Protein AF-A0AA87AQ44-F1 (afdb_monomer_lite)

pLDDT: mean 95.57, std 3.98, range [69.06, 98.25]

Foldseek 3Di:
DDLVVVLVVLVVVLVVLVVVLVVLVVQLVVLVVDDADALVNLVPDPDDPVVNVVCVVVSHVVVVVSVVSNVCSVVSSVVSVCCNPPVSVVVSVVSVPDD

Secondary structure (DSSP, 8-state):
--HHHHHHHHHHHHHHHHHHHHHHHHHHHHHHHPPPPPHHHHHTSS--HHHHHHHHHHHHHHHHHHHHHHHHHHHHHHHHHHIIIIIHHHHHHHHHH--

Radius of gyration: 22.08 Å; chains: 1; bounding box: 49×24×61 Å

Organism: NCBI:txid562981

Structure (mmCIF, N/CA/C/O backbone):
data_AF-A0AA87AQ44-F1
#
_entry.id   AF-A0AA87AQ44-F1
#
loop_
_atom_site.group_PDB
_atom_site.id
_atom_site.type_symbol
_atom_site.label_atom_id
_atom_site.label_alt_id
_atom_site.label_comp_id
_atom_site.label_asym_id
_atom_site.label_entity_id
_atom_site.label_seq_id
_atom_site.pdbx_PDB_ins_code
_atom_site.Cartn_x
_atom_site.Cartn_y
_atom_site.Cartn_z
_atom_site.occupancy
_atom_site.B_iso_or_equiv
_atom_site.auth_seq_id
_atom_site.auth_comp_id
_atom_site.auth_asym_id
_atom_site.auth_atom_id
_atom_site.pdbx_PDB_model_num
ATOM 1 N N . MET A 1 1 ? 19.670 15.438 -24.182 1.00 69.06 1 MET A N 1
ATOM 2 C CA . MET A 1 1 ? 19.900 14.351 -23.218 1.00 69.06 1 MET A CA 1
ATOM 3 C C . MET A 1 1 ? 20.558 13.231 -23.988 1.00 69.06 1 MET A C 1
ATOM 5 O O . MET A 1 1 ? 20.005 12.825 -25.007 1.00 69.06 1 MET A O 1
ATOM 9 N N . ASP A 1 2 ? 21.770 12.849 -23.602 1.00 90.75 2 ASP A N 1
ATOM 10 C CA . ASP A 1 2 ? 22.493 11.759 -24.268 1.00 90.75 2 ASP A CA 1
ATOM 11 C C . ASP A 1 2 ? 21.806 10.411 -23.989 1.00 90.75 2 ASP A C 1
ATOM 13 O O . ASP A 1 2 ? 21.195 10.239 -22.938 1.00 90.75 2 ASP A O 1
ATOM 17 N N . LYS A 1 3 ? 21.902 9.432 -24.896 1.00 91.44 3 LYS A N 1
ATOM 18 C CA . LYS A 1 3 ? 21.269 8.110 -24.725 1.00 91.44 3 LYS A CA 1
ATOM 19 C C . LYS A 1 3 ? 21.681 7.452 -23.408 1.00 91.44 3 LYS A C 1
ATOM 21 O O . LYS A 1 3 ? 20.836 6.884 -22.715 1.00 91.44 3 LYS A O 1
ATOM 26 N N . SER A 1 4 ? 22.960 7.561 -23.046 1.00 91.19 4 SER A N 1
ATOM 27 C CA . SER A 1 4 ? 23.468 7.036 -21.777 1.00 91.19 4 SER A CA 1
ATOM 28 C C . SER A 1 4 ? 22.829 7.729 -20.571 1.00 91.19 4 SER A C 1
ATOM 30 O O . SER A 1 4 ? 22.602 7.094 -19.545 1.00 91.19 4 SER A O 1
ATOM 32 N N . GLU A 1 5 ? 22.526 9.020 -20.687 1.00 94.88 5 GLU A N 1
ATOM 33 C CA . GLU A 1 5 ? 21.877 9.821 -19.648 1.00 94.88 5 GLU A CA 1
ATOM 34 C C . GLU A 1 5 ? 20.402 9.424 -19.467 1.00 94.88 5 GLU A C 1
ATOM 36 O O . GLU A 1 5 ? 19.927 9.312 -18.335 1.00 94.88 5 GLU A O 1
ATOM 41 N N . ILE A 1 6 ? 19.693 9.128 -20.567 1.00 94.62 6 ILE A N 1
ATOM 42 C CA . ILE A 1 6 ? 18.316 8.602 -20.526 1.00 94.62 6 ILE A CA 1
ATOM 43 C C . ILE A 1 6 ? 18.279 7.237 -19.832 1.00 94.62 6 ILE A C 1
ATOM 45 O O . ILE A 1 6 ? 17.471 7.033 -18.929 1.00 94.62 6 ILE A O 1
ATOM 49 N N . ILE A 1 7 ? 19.165 6.313 -20.222 1.00 95.00 7 ILE A N 1
ATOM 50 C CA . ILE A 1 7 ? 19.236 4.968 -19.627 1.00 95.00 7 ILE A CA 1
ATOM 51 C C . ILE A 1 7 ? 19.533 5.059 -18.129 1.00 95.00 7 ILE A C 1
ATOM 53 O O . ILE A 1 7 ? 18.825 4.452 -17.330 1.00 95.00 7 ILE A O 1
ATOM 57 N N . LYS A 1 8 ? 20.510 5.884 -17.737 1.00 95.88 8 LYS A N 1
ATOM 58 C CA . LYS A 1 8 ? 20.829 6.109 -16.325 1.00 95.88 8 LYS A CA 1
ATOM 59 C C . LYS A 1 8 ? 19.634 6.674 -15.550 1.00 95.88 8 LYS A C 1
ATOM 61 O O . LYS A 1 8 ? 19.359 6.234 -14.440 1.00 95.88 8 LYS A O 1
ATOM 66 N N . SER A 1 9 ? 18.887 7.603 -16.148 1.00 96.19 9 SER A N 1
ATOM 67 C CA . SER A 1 9 ? 17.677 8.159 -15.528 1.00 96.19 9 SER A CA 1
ATOM 68 C C . SER A 1 9 ? 16.603 7.088 -15.310 1.00 96.19 9 SER A C 1
ATOM 70 O O . SER A 1 9 ? 15.957 7.069 -14.265 1.00 96.19 9 SER A O 1
ATOM 72 N N . ILE A 1 10 ? 16.426 6.174 -16.269 1.00 95.50 10 ILE A N 1
ATOM 73 C CA . ILE A 1 10 ? 15.500 5.038 -16.145 1.00 95.50 10 ILE A CA 1
ATOM 74 C C . ILE A 1 10 ? 15.923 4.117 -14.996 1.00 95.50 10 ILE A C 1
ATOM 76 O O . ILE A 1 10 ? 15.083 3.742 -14.183 1.00 95.50 10 ILE A O 1
ATOM 80 N N . GLU A 1 11 ? 17.212 3.791 -14.887 1.00 95.38 11 GLU A N 1
ATOM 81 C CA . GLU A 1 11 ? 17.741 2.949 -13.807 1.00 95.38 11 GLU A CA 1
ATOM 82 C C . GLU A 1 11 ? 17.553 3.597 -12.428 1.00 95.38 11 GLU A C 1
ATOM 84 O O . GLU A 1 11 ? 17.103 2.940 -11.488 1.00 95.38 11 GLU A O 1
ATOM 89 N N . GLU A 1 12 ? 17.826 4.899 -12.306 1.00 96.69 12 GLU A N 1
ATOM 90 C CA . GLU A 1 12 ? 17.611 5.657 -11.068 1.00 96.69 12 GLU A CA 1
ATOM 91 C C . GLU A 1 12 ? 16.124 5.714 -10.677 1.00 96.69 12 GLU A C 1
ATOM 93 O O . GLU A 1 12 ? 15.778 5.561 -9.500 1.00 96.69 12 GLU A O 1
ATOM 98 N N . ILE A 1 13 ? 15.222 5.897 -11.649 1.00 96.25 13 ILE A N 1
ATOM 99 C CA . ILE A 1 13 ? 13.770 5.834 -11.425 1.00 96.25 13 ILE A CA 1
ATOM 100 C C . ILE A 1 13 ? 13.367 4.426 -10.974 1.00 96.25 13 ILE A C 1
ATOM 102 O O . ILE A 1 13 ? 12.679 4.294 -9.961 1.00 96.25 13 ILE A O 1
ATOM 106 N N . GLY A 1 14 ? 13.836 3.383 -11.663 1.00 96.50 14 GLY A N 1
ATOM 107 C CA . GLY A 1 14 ? 13.563 1.986 -11.326 1.00 96.50 14 GLY A CA 1
ATOM 108 C C . GLY A 1 14 ? 14.000 1.632 -9.903 1.00 96.50 14 GLY A C 1
ATOM 109 O O . GLY A 1 14 ? 13.222 1.051 -9.151 1.00 96.50 14 GLY A O 1
ATOM 110 N N . GLN A 1 15 ? 15.192 2.063 -9.475 1.00 96.19 15 GLN A N 1
ATOM 111 C CA . GLN A 1 15 ? 15.675 1.852 -8.103 1.00 96.19 15 GLN A CA 1
ATOM 112 C C . GLN A 1 15 ? 14.797 2.541 -7.052 1.00 96.19 15 GLN A C 1
ATOM 114 O O . GLN A 1 15 ? 14.474 1.950 -6.017 1.00 96.19 15 GLN A O 1
ATOM 119 N N . ARG A 1 16 ? 14.378 3.787 -7.306 1.00 96.94 16 ARG A N 1
ATOM 120 C CA . ARG A 1 16 ? 13.489 4.524 -6.394 1.00 96.94 16 ARG A CA 1
ATOM 121 C C . ARG A 1 16 ? 12.119 3.857 -6.290 1.00 96.94 16 ARG A C 1
ATOM 123 O O . ARG A 1 16 ? 11.585 3.739 -5.188 1.00 96.94 16 ARG A O 1
ATOM 130 N N . LEU A 1 17 ? 11.575 3.396 -7.414 1.00 97.31 17 LEU A N 1
ATOM 131 C CA . LEU A 1 17 ? 10.310 2.668 -7.452 1.00 97.31 17 LEU A CA 1
ATOM 132 C C . LEU A 1 17 ? 10.421 1.297 -6.774 1.00 97.31 17 LEU A C 1
ATOM 134 O O . LEU A 1 17 ? 9.501 0.915 -6.062 1.00 97.31 17 LEU A O 1
ATOM 138 N N . ALA A 1 18 ? 11.550 0.594 -6.895 1.00 96.56 18 ALA A N 1
ATOM 139 C CA . ALA A 1 18 ? 11.785 -0.673 -6.198 1.00 96.56 18 ALA A CA 1
ATOM 140 C C . ALA A 1 18 ? 11.747 -0.521 -4.671 1.00 96.56 18 ALA A C 1
ATOM 142 O O . ALA A 1 18 ? 11.147 -1.345 -3.983 1.00 96.56 18 ALA A O 1
ATOM 143 N N . SER A 1 19 ? 12.310 0.566 -4.134 1.00 96.62 19 SER A N 1
ATOM 144 C CA . SER A 1 19 ? 12.201 0.882 -2.701 1.00 96.62 19 SER A CA 1
ATOM 145 C C . SER A 1 19 ? 10.743 1.110 -2.264 1.00 96.62 19 SER A C 1
ATOM 147 O O . SER A 1 19 ? 10.300 0.613 -1.223 1.00 96.62 19 SER A O 1
ATOM 149 N N . LEU A 1 20 ?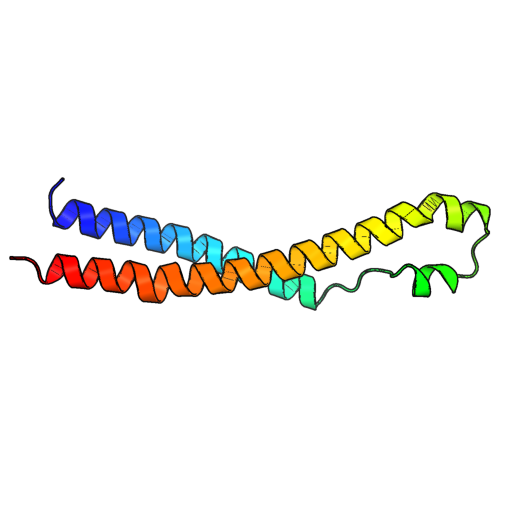 9.958 1.808 -3.094 1.00 97.31 20 LEU A N 1
ATOM 150 C CA . LEU A 1 20 ? 8.528 2.008 -2.853 1.00 97.31 20 LEU A CA 1
ATOM 151 C C . LEU A 1 20 ? 7.737 0.692 -2.945 1.00 97.31 20 LEU A C 1
ATOM 153 O O . LEU A 1 20 ? 6.875 0.443 -2.105 1.00 97.31 20 LEU A O 1
ATOM 157 N N . HIS A 1 21 ? 8.061 -0.167 -3.914 1.00 98.19 21 HIS A N 1
ATOM 158 C CA . HIS A 1 21 ? 7.439 -1.477 -4.090 1.00 98.19 21 HIS A CA 1
ATOM 159 C C . HIS A 1 21 ? 7.625 -2.350 -2.843 1.00 98.19 21 HIS A C 1
ATOM 161 O O . HIS A 1 21 ? 6.641 -2.842 -2.295 1.00 98.19 21 HIS A O 1
ATOM 167 N N . VAL A 1 22 ? 8.851 -2.447 -2.317 1.00 97.88 22 VAL A N 1
ATOM 168 C CA . VAL A 1 22 ? 9.128 -3.175 -1.064 1.00 97.88 22 VAL A CA 1
ATOM 169 C C . VAL A 1 22 ? 8.322 -2.603 0.106 1.00 97.88 22 VAL A C 1
ATOM 171 O O . VAL A 1 22 ? 7.763 -3.354 0.904 1.00 97.88 22 VAL A O 1
ATOM 174 N N . SER A 1 23 ? 8.208 -1.276 0.199 1.00 98.06 23 SER A N 1
ATOM 175 C CA . SER A 1 23 ? 7.424 -0.628 1.259 1.00 98.06 23 SER A CA 1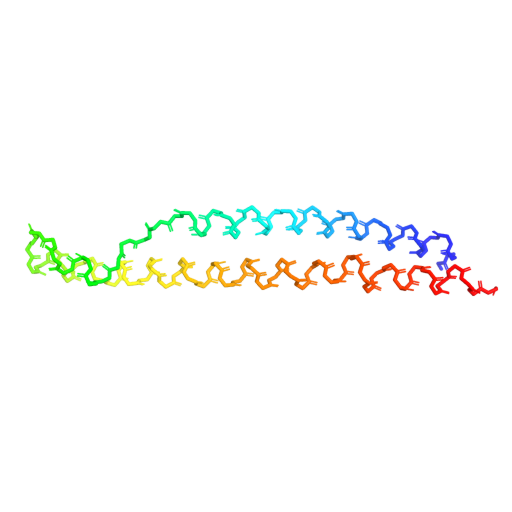
ATOM 176 C C . SER A 1 23 ? 5.937 -1.006 1.195 1.00 98.06 23 SER A C 1
ATOM 178 O O . SER A 1 23 ? 5.321 -1.259 2.231 1.00 98.06 23 SER A O 1
ATOM 180 N N . LEU A 1 24 ? 5.365 -1.101 -0.010 1.00 98.25 24 LEU A N 1
ATOM 181 C CA . LEU A 1 24 ? 3.975 -1.524 -0.213 1.00 98.25 24 LEU A CA 1
ATOM 182 C C . LEU A 1 24 ? 3.768 -3.016 0.062 1.00 98.25 24 LEU A C 1
ATOM 184 O O . LEU A 1 24 ? 2.762 -3.373 0.668 1.00 98.25 24 LEU A O 1
ATOM 188 N N . GLN A 1 25 ? 4.732 -3.875 -0.280 1.00 98.00 25 GLN A N 1
ATOM 189 C CA . GLN A 1 25 ? 4.692 -5.299 0.078 1.00 98.00 25 GLN A CA 1
ATOM 190 C C . GLN A 1 25 ? 4.685 -5.509 1.597 1.00 98.00 25 GLN A C 1
ATOM 192 O O . GLN A 1 25 ? 3.924 -6.330 2.117 1.00 98.00 25 GLN A O 1
ATOM 197 N N . ILE A 1 26 ? 5.505 -4.745 2.325 1.00 97.88 26 ILE A N 1
ATOM 198 C CA . ILE A 1 26 ? 5.532 -4.775 3.793 1.00 97.88 26 ILE A CA 1
ATOM 199 C C . ILE A 1 26 ? 4.188 -4.299 4.354 1.00 97.88 26 ILE A C 1
ATOM 201 O O . ILE A 1 26 ? 3.626 -4.964 5.224 1.00 97.88 26 ILE A O 1
ATOM 205 N N . LEU A 1 27 ? 3.645 -3.191 3.836 1.00 97.44 27 LEU A N 1
ATOM 206 C CA . LEU A 1 27 ? 2.341 -2.678 4.259 1.00 97.44 27 LEU A CA 1
ATOM 207 C C . LEU A 1 27 ? 1.220 -3.697 4.015 1.00 97.44 27 LEU A C 1
ATOM 209 O O . LEU A 1 27 ? 0.448 -3.968 4.932 1.00 97.44 27 LEU A O 1
ATOM 213 N N . ALA A 1 28 ? 1.167 -4.308 2.829 1.00 97.00 28 ALA A N 1
ATOM 214 C CA . ALA A 1 28 ? 0.200 -5.352 2.499 1.00 97.00 28 ALA A CA 1
ATOM 215 C C . ALA A 1 28 ? 0.318 -6.541 3.464 1.00 97.00 28 ALA A C 1
ATOM 217 O O . ALA A 1 28 ? -0.673 -6.986 4.039 1.00 97.00 28 ALA A O 1
ATOM 218 N N . THR A 1 29 ? 1.544 -6.999 3.730 1.00 96.56 29 THR A N 1
ATOM 219 C CA . THR A 1 29 ? 1.801 -8.082 4.691 1.00 96.56 29 THR A CA 1
ATOM 220 C C . THR A 1 29 ? 1.303 -7.716 6.093 1.00 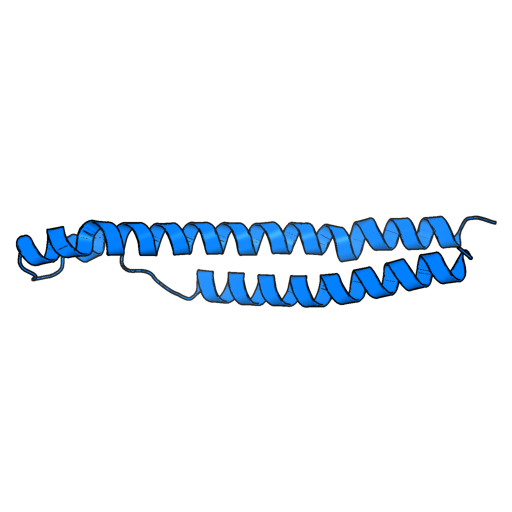96.56 29 THR A C 1
ATOM 222 O O . THR A 1 29 ? 0.646 -8.520 6.755 1.00 96.56 29 THR A O 1
ATOM 225 N N . HIS A 1 30 ? 1.561 -6.493 6.557 1.00 95.56 30 HIS A N 1
ATOM 226 C CA . HIS A 1 30 ? 1.056 -6.023 7.847 1.00 95.56 30 HIS A CA 1
ATOM 227 C C . HIS A 1 30 ? -0.471 -5.955 7.891 1.00 95.56 30 HIS A C 1
ATOM 229 O O . HIS A 1 30 ? -1.056 -6.408 8.873 1.00 95.56 30 HIS A O 1
ATOM 235 N N . CYS A 1 31 ? -1.117 -5.460 6.835 1.00 95.31 31 CYS A N 1
ATOM 236 C CA . CYS A 1 31 ? -2.572 -5.449 6.727 1.00 95.31 31 CYS A CA 1
ATOM 237 C C . CYS A 1 31 ? -3.156 -6.864 6.809 1.00 95.31 31 CYS A C 1
ATOM 239 O O . CYS A 1 31 ? -3.981 -7.110 7.675 1.00 95.31 31 CYS A O 1
ATOM 241 N N . THR A 1 32 ? -2.636 -7.831 6.053 1.00 92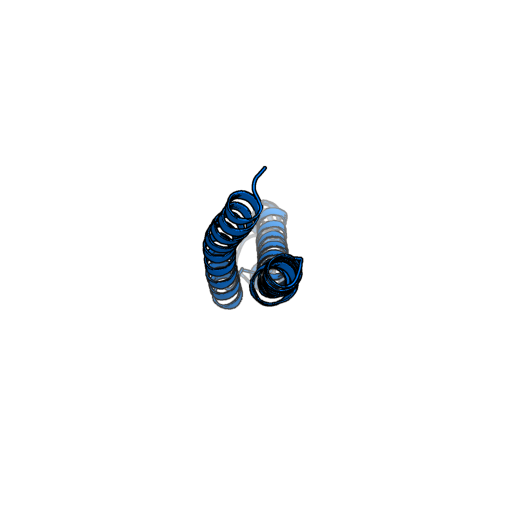.69 32 THR A N 1
ATOM 242 C CA . THR A 1 32 ? -3.139 -9.222 6.119 1.00 92.69 32 THR A CA 1
ATOM 243 C C . THR A 1 32 ? -2.963 -9.886 7.495 1.00 92.69 32 THR A C 1
ATOM 245 O O . THR A 1 32 ? -3.647 -10.857 7.816 1.00 92.69 32 THR A O 1
ATOM 248 N N . THR A 1 33 ? -2.042 -9.381 8.326 1.00 94.25 33 THR A N 1
ATOM 249 C CA . THR A 1 33 ? -1.744 -9.935 9.658 1.00 94.25 33 THR A CA 1
ATOM 250 C C . THR A 1 33 ? -2.556 -9.267 10.772 1.00 94.25 33 THR A C 1
ATOM 252 O O . THR A 1 33 ? -2.898 -9.910 11.766 1.00 94.25 33 THR A O 1
ATOM 255 N N . ILE A 1 34 ? -2.845 -7.969 10.652 1.00 92.31 34 ILE A N 1
ATOM 256 C CA . ILE A 1 34 ? -3.566 -7.205 11.675 1.00 92.31 34 ILE A CA 1
ATOM 257 C C . ILE A 1 34 ? -5.064 -7.470 11.550 1.00 92.31 34 ILE A C 1
ATOM 259 O O . ILE A 1 34 ? -5.662 -7.223 10.515 1.00 92.31 34 ILE A O 1
ATOM 263 N N . GLN A 1 35 ? -5.702 -7.880 12.642 1.00 89.19 35 GLN A N 1
ATOM 264 C CA . GLN A 1 35 ? -7.156 -8.021 12.698 1.00 89.19 35 GLN A CA 1
ATOM 265 C C . GLN A 1 35 ? -7.779 -6.796 13.367 1.00 89.19 35 GLN A C 1
ATOM 267 O O . GLN A 1 35 ? -7.462 -6.465 14.511 1.00 89.19 35 GLN A O 1
ATOM 272 N N . THR A 1 36 ? -8.680 -6.112 12.663 1.00 94.12 36 THR A N 1
ATOM 273 C CA . THR A 1 36 ? -9.468 -5.021 13.248 1.00 94.12 36 THR A CA 1
ATOM 274 C C . THR A 1 36 ? -10.751 -5.535 13.872 1.00 94.12 36 THR A C 1
ATOM 276 O O . THR A 1 36 ? -11.438 -6.353 13.263 1.00 94.12 36 THR A O 1
ATOM 279 N N . LEU A 1 37 ? -11.137 -4.951 15.007 1.00 95.38 37 LEU A N 1
ATOM 280 C CA . LEU A 1 37 ? -12.452 -5.175 15.594 1.00 95.38 37 LEU A CA 1
ATOM 281 C C . LEU A 1 37 ? -13.549 -4.744 14.612 1.00 95.38 37 LEU A C 1
ATOM 283 O O . LEU A 1 37 ? -13.611 -3.587 14.193 1.00 95.38 37 LEU A O 1
ATOM 287 N N . SER A 1 38 ? -14.424 -5.671 14.253 1.00 95.19 38 SER A N 1
ATOM 288 C CA . SER A 1 38 ? -15.602 -5.386 13.446 1.00 95.19 38 SER A CA 1
ATOM 289 C C . SER A 1 38 ? -16.759 -4.866 14.289 1.00 95.19 38 SER A C 1
ATOM 291 O O . SER A 1 38 ? -16.832 -5.060 15.500 1.00 95.19 38 SER A O 1
ATOM 293 N N . THR A 1 39 ? -17.721 -4.230 13.628 1.00 95.56 39 THR A N 1
ATOM 294 C CA . THR A 1 39 ? -18.971 -3.799 14.260 1.00 95.56 39 THR A CA 1
ATOM 295 C C . THR A 1 39 ? -19.788 -4.963 14.819 1.00 95.56 39 THR A C 1
ATOM 297 O O . THR A 1 39 ? -20.503 -4.779 15.800 1.00 95.56 39 THR A O 1
ATOM 300 N N . ASP A 1 40 ? -19.689 -6.151 14.219 1.00 95.19 40 ASP A N 1
ATOM 301 C CA . ASP A 1 40 ? -20.411 -7.336 14.684 1.00 95.19 40 ASP A CA 1
ATOM 302 C C . ASP A 1 40 ? -19.754 -7.925 15.932 1.00 95.19 40 ASP A C 1
ATOM 304 O O . ASP A 1 40 ? -20.446 -8.185 16.909 1.00 95.19 40 ASP A O 1
ATOM 308 N N . GLU A 1 41 ? -18.423 -8.018 15.967 1.00 96.38 41 GLU A N 1
ATOM 309 C CA . GLU A 1 41 ? -17.690 -8.384 17.186 1.00 96.38 41 GLU A CA 1
ATOM 310 C C . GLU A 1 41 ? -17.915 -7.351 18.296 1.00 96.38 41 GLU A C 1
ATOM 312 O O . GLU A 1 41 ? -18.184 -7.713 19.440 1.00 96.38 41 GLU A O 1
ATOM 317 N N . PHE A 1 42 ? -17.895 -6.059 17.959 1.00 96.31 42 PHE A N 1
ATOM 318 C CA . PHE A 1 42 ? -18.113 -4.979 18.917 1.00 96.31 42 PHE A CA 1
ATOM 319 C C . PHE A 1 42 ? -19.498 -5.042 19.578 1.00 96.31 42 PHE A C 1
ATOM 321 O O . PHE A 1 42 ? -19.600 -4.850 20.788 1.00 96.31 42 PHE A O 1
ATOM 328 N N . LYS A 1 43 ? -20.549 -5.404 18.824 1.00 95.19 43 LYS A N 1
ATOM 329 C CA . LYS A 1 43 ? -21.904 -5.642 19.365 1.00 95.19 43 LYS A CA 1
ATOM 330 C C . LYS A 1 43 ? -21.964 -6.759 20.402 1.00 95.19 43 LYS A C 1
ATOM 332 O O . LYS A 1 43 ? -22.855 -6.746 21.244 1.00 95.19 43 LYS A O 1
ATOM 337 N N . THR A 1 44 ? -21.068 -7.742 20.322 1.00 96.25 44 THR A N 1
ATOM 338 C CA . THR A 1 44 ? -21.063 -8.891 21.242 1.00 96.25 44 THR A CA 1
ATOM 339 C C . THR A 1 44 ? -20.340 -8.609 22.559 1.00 96.25 44 THR A C 1
ATOM 341 O O . THR A 1 44 ? -20.396 -9.429 23.479 1.00 96.25 44 THR A O 1
ATOM 344 N N . LEU A 1 45 ? -19.667 -7.459 22.680 1.00 95.12 45 LEU A N 1
ATOM 345 C CA . LEU A 1 45 ? -18.991 -7.077 23.913 1.00 95.12 45 LEU A CA 1
ATOM 346 C C . LEU A 1 45 ? -20.009 -6.757 25.012 1.00 95.12 45 LEU A C 1
ATOM 348 O O . LEU A 1 45 ? -21.047 -6.145 24.775 1.00 95.12 45 LEU A O 1
ATOM 352 N N . LYS A 1 46 ? -19.680 -7.127 26.251 1.00 95.25 46 LYS A N 1
ATOM 353 C CA . LYS A 1 46 ? -20.484 -6.818 27.443 1.00 95.25 46 LYS A CA 1
ATOM 354 C C . LYS A 1 46 ? -20.275 -5.361 27.889 1.00 95.25 46 LYS A C 1
ATOM 356 O O . LYS A 1 46 ? -19.772 -5.125 28.983 1.00 95.25 46 LYS A O 1
ATOM 361 N N . ILE A 1 47 ? -20.612 -4.408 27.023 1.00 94.50 47 ILE A N 1
ATOM 362 C CA . ILE A 1 47 ? -20.536 -2.958 27.269 1.00 94.50 47 ILE A CA 1
ATOM 363 C C . ILE A 1 47 ? -21.935 -2.342 27.320 1.00 94.50 47 ILE A C 1
ATOM 365 O O . ILE A 1 47 ? -22.917 -2.972 26.923 1.00 94.50 47 ILE A O 1
ATOM 369 N N . THR A 1 48 ? -22.035 -1.113 27.821 1.00 96.50 48 THR A N 1
ATOM 370 C CA . THR A 1 48 ? -23.312 -0.388 27.828 1.00 96.50 48 THR A CA 1
ATOM 371 C C . THR A 1 48 ? -23.712 0.058 26.418 1.00 96.50 48 THR A C 1
ATOM 373 O O . THR A 1 48 ? -22.865 0.247 25.544 1.00 96.50 48 THR A O 1
ATOM 376 N N . GLU A 1 49 ? -25.010 0.272 26.189 1.00 95.31 49 GLU A N 1
ATOM 377 C CA . GLU A 1 49 ? -25.508 0.812 24.915 1.00 95.31 49 GLU A CA 1
ATOM 378 C C . GLU A 1 49 ? -24.946 2.214 24.627 1.00 95.31 49 GLU A C 1
ATOM 380 O O . GLU A 1 49 ? -24.587 2.523 23.492 1.00 95.31 49 GLU A O 1
ATOM 385 N N . GLU A 1 50 ? -24.789 3.040 25.665 1.00 97.12 50 GLU A N 1
ATOM 386 C CA . GLU A 1 50 ? -24.188 4.371 25.556 1.00 97.12 50 GLU A CA 1
ATOM 387 C C . GLU A 1 50 ? -22.728 4.298 25.075 1.00 97.12 50 GLU A C 1
ATOM 389 O O . GLU A 1 50 ? -22.332 5.027 24.163 1.00 97.12 50 GLU A O 1
ATOM 394 N N . GLU A 1 51 ? -21.928 3.378 25.625 1.00 96.38 51 GLU A N 1
ATOM 395 C CA . GLU A 1 51 ? -20.558 3.139 25.158 1.00 96.38 51 GLU A CA 1
ATOM 396 C C . GLU A 1 51 ? -20.525 2.578 23.736 1.00 96.38 51 GLU A C 1
ATOM 398 O O . GLU A 1 51 ? -19.689 2.995 22.929 1.00 96.38 51 GLU A O 1
ATOM 403 N N . LEU A 1 52 ? -21.445 1.670 23.405 1.00 95.88 52 LEU A N 1
ATOM 404 C CA . LEU A 1 52 ? -21.549 1.104 22.067 1.00 95.88 52 LEU A CA 1
ATOM 405 C C . LEU A 1 52 ? -21.815 2.206 21.035 1.00 95.88 52 LEU A C 1
ATOM 407 O O . LEU A 1 52 ? -21.079 2.311 20.054 1.00 95.88 52 LEU A O 1
ATOM 411 N N . LEU A 1 53 ? -22.795 3.078 21.274 1.00 95.62 53 LEU A N 1
ATOM 412 C CA . LEU A 1 53 ? -23.100 4.207 20.390 1.00 95.62 53 LEU A CA 1
ATOM 413 C C . LEU A 1 53 ? -21.930 5.194 20.299 1.00 95.62 53 LEU A C 1
ATOM 415 O O . LEU A 1 53 ? -21.577 5.636 19.206 1.00 95.62 53 LEU A O 1
ATOM 419 N N . LYS A 1 54 ? -21.273 5.489 21.428 1.00 97.56 54 LYS A N 1
ATOM 420 C CA . LYS A 1 54 ? -20.129 6.412 21.495 1.00 97.56 54 LYS A CA 1
ATOM 421 C C . LYS A 1 54 ? -18.947 5.982 20.621 1.00 97.56 54 LYS A C 1
ATOM 423 O O . LYS A 1 54 ? -18.231 6.842 20.100 1.00 97.56 54 LYS A O 1
ATOM 428 N N . TYR A 1 55 ? -18.707 4.678 20.476 1.00 97.38 55 TYR A N 1
ATOM 429 C CA . TYR A 1 55 ? -17.565 4.150 19.718 1.00 97.38 55 TYR A CA 1
ATOM 430 C C . TYR A 1 55 ? -17.941 3.495 18.385 1.00 97.38 55 TYR A C 1
ATOM 432 O O . TYR A 1 55 ? -17.037 3.168 17.615 1.00 97.38 55 TYR A O 1
ATOM 440 N N . TRP A 1 56 ? -19.234 3.366 18.071 1.00 96.88 56 TRP A N 1
ATOM 441 C CA . TRP A 1 56 ? -19.737 2.690 16.871 1.00 96.88 56 TRP A CA 1
ATOM 442 C C . TRP A 1 56 ? -19.033 3.135 15.588 1.00 96.88 56 TRP A C 1
ATOM 444 O O . TRP A 1 56 ? -18.431 2.331 14.871 1.00 96.88 56 TRP A O 1
ATOM 454 N N . ASP A 1 57 ? -19.048 4.443 15.332 1.00 97.62 57 ASP A N 1
ATOM 455 C CA . ASP A 1 57 ? -18.454 5.008 14.125 1.00 97.62 57 ASP A CA 1
ATOM 456 C C . ASP A 1 57 ? -16.933 4.847 14.105 1.00 97.62 57 ASP A C 1
ATOM 458 O O . ASP A 1 57 ? -16.359 4.636 13.042 1.00 97.62 57 ASP A O 1
ATOM 462 N N . LYS A 1 58 ? -16.265 4.879 15.264 1.00 97.69 58 LYS A N 1
ATOM 463 C CA . LYS A 1 58 ? -14.810 4.681 15.348 1.00 97.69 58 LYS A CA 1
ATOM 464 C C . LYS A 1 58 ? -14.419 3.255 14.974 1.00 97.69 58 LYS A C 1
ATOM 466 O O . LYS A 1 58 ? -13.484 3.081 14.199 1.00 97.69 58 LYS A O 1
ATOM 471 N N . VAL A 1 59 ? -15.150 2.257 15.473 1.00 97.19 59 VAL A N 1
ATOM 472 C CA . VAL A 1 59 ? -14.938 0.843 15.122 1.00 97.19 59 VAL A CA 1
ATOM 473 C C . VAL A 1 59 ? -15.193 0.628 13.631 1.00 97.19 59 VAL A C 1
ATOM 475 O O . VAL A 1 59 ? -14.336 0.089 12.930 1.00 97.19 59 VAL A O 1
ATOM 478 N N . ARG A 1 60 ? -16.325 1.128 13.115 1.00 97.44 60 ARG A N 1
ATOM 479 C CA . ARG A 1 60 ? -16.656 1.042 11.684 1.00 97.44 60 ARG A CA 1
ATOM 480 C C . ARG A 1 60 ? -15.579 1.687 10.811 1.00 97.44 60 ARG A C 1
ATOM 482 O O . ARG A 1 60 ? -15.121 1.078 9.848 1.00 97.44 60 ARG A O 1
ATOM 489 N N . ASN A 1 61 ? -15.162 2.904 11.149 1.00 97.81 61 ASN A N 1
ATOM 490 C CA . ASN A 1 61 ? -14.168 3.643 10.376 1.00 97.81 61 ASN A CA 1
ATOM 491 C C . ASN A 1 61 ? -12.788 2.978 10.450 1.00 97.81 61 ASN A C 1
ATOM 493 O O . ASN A 1 61 ? -12.098 2.937 9.439 1.00 97.81 61 ASN A O 1
ATOM 497 N N . GLY A 1 62 ? -12.407 2.418 11.604 1.00 96.88 62 GLY A N 1
ATOM 498 C CA . GLY A 1 62 ? -11.160 1.668 11.761 1.00 96.88 62 GLY A CA 1
ATOM 499 C C . GLY A 1 62 ? -11.101 0.438 10.855 1.00 96.88 62 GLY A C 1
ATOM 500 O O . GLY A 1 62 ? -10.123 0.263 10.131 1.00 96.88 62 GLY A O 1
ATOM 501 N N . LYS A 1 63 ? -12.176 -0.364 10.823 1.00 96.25 63 LYS A N 1
ATOM 502 C CA . LYS A 1 63 ? -12.283 -1.514 9.911 1.00 96.25 63 LYS A CA 1
ATOM 503 C C . LYS A 1 63 ? -12.239 -1.086 8.442 1.00 96.25 63 LYS A C 1
ATOM 505 O O . LYS A 1 63 ? -11.501 -1.672 7.658 1.00 96.25 63 LYS A O 1
ATOM 510 N N . ASN A 1 64 ? -12.983 -0.045 8.068 1.00 97.12 64 ASN A N 1
ATOM 511 C CA . ASN A 1 64 ? -12.988 0.447 6.688 1.00 97.12 64 ASN A CA 1
ATOM 512 C C . ASN A 1 64 ? -11.614 0.974 6.257 1.00 97.12 64 ASN A C 1
ATOM 514 O O . ASN A 1 64 ? -11.169 0.675 5.154 1.00 97.12 64 ASN A O 1
ATOM 518 N N . LEU A 1 65 ? -10.933 1.732 7.121 1.00 97.06 65 LEU A N 1
ATOM 519 C CA . LEU A 1 65 ? -9.596 2.248 6.838 1.00 97.06 65 LEU A CA 1
ATOM 520 C C . LEU A 1 65 ? -8.599 1.109 6.631 1.00 97.06 65 LEU A C 1
ATOM 522 O O . LEU A 1 65 ? -7.791 1.170 5.709 1.00 97.06 65 LEU A O 1
ATOM 526 N N . HIS A 1 66 ? -8.672 0.071 7.462 1.00 97.06 66 HIS A N 1
ATOM 527 C CA . HIS A 1 66 ? -7.828 -1.107 7.323 1.00 97.06 66 HIS A CA 1
ATOM 528 C C . HIS A 1 66 ? -8.041 -1.814 5.980 1.00 97.06 66 HIS A C 1
ATOM 530 O O . HIS A 1 66 ? -7.067 -2.009 5.260 1.00 97.06 66 HIS A O 1
ATOM 536 N N . LEU A 1 67 ? -9.295 -2.100 5.607 1.00 96.06 67 LEU A N 1
ATOM 537 C CA . LEU A 1 67 ? -9.627 -2.750 4.332 1.00 96.06 67 LEU A CA 1
ATOM 538 C C . LEU A 1 67 ? -9.178 -1.921 3.121 1.00 96.06 67 LEU A C 1
ATOM 540 O O . LEU A 1 67 ? -8.603 -2.459 2.183 1.00 96.06 67 LEU A O 1
ATOM 544 N N . LEU A 1 68 ? -9.397 -0.603 3.151 1.00 97.75 68 LEU A N 1
ATOM 545 C CA . LEU A 1 68 ? -8.949 0.292 2.078 1.00 97.75 68 LEU A CA 1
ATOM 546 C C . LEU A 1 68 ? -7.423 0.356 1.980 1.00 97.75 68 LEU A C 1
ATOM 548 O O . LEU A 1 68 ? -6.880 0.432 0.883 1.00 97.75 68 LEU A O 1
ATOM 552 N N . THR A 1 69 ? -6.730 0.336 3.120 1.00 97.62 69 THR A N 1
ATOM 553 C CA . THR A 1 69 ? -5.262 0.347 3.150 1.00 97.62 69 THR A CA 1
ATOM 554 C C . THR A 1 69 ? -4.696 -0.972 2.632 1.00 97.62 69 THR A C 1
ATOM 556 O O . THR A 1 69 ? -3.717 -0.951 1.892 1.00 97.62 69 THR A O 1
ATOM 559 N N . GLU A 1 70 ? -5.312 -2.102 2.990 1.00 97.44 70 GLU A N 1
ATOM 560 C CA . GLU A 1 70 ? -4.943 -3.433 2.499 1.00 97.44 70 GLU A CA 1
ATOM 561 C C . GLU A 1 70 ? -5.071 -3.517 0.976 1.00 97.44 70 GLU A C 1
ATOM 563 O O . GLU A 1 70 ? -4.096 -3.831 0.293 1.00 97.44 70 GLU A O 1
ATOM 568 N N . ASP A 1 71 ? -6.248 -3.169 0.451 1.00 97.69 71 ASP A N 1
ATOM 569 C CA . ASP A 1 71 ? -6.535 -3.184 -0.984 1.00 97.69 71 ASP A CA 1
ATOM 570 C C . ASP A 1 71 ? -5.578 -2.263 -1.753 1.00 97.69 71 ASP A C 1
ATOM 572 O O . ASP A 1 71 ? -4.926 -2.688 -2.709 1.00 97.69 71 ASP A O 1
ATOM 576 N N . PHE A 1 72 ? -5.386 -1.032 -1.262 1.00 98.19 72 PHE A N 1
ATOM 577 C CA . PHE A 1 72 ? -4.433 -0.086 -1.836 1.00 98.19 72 PHE A CA 1
ATOM 578 C C . PHE A 1 72 ? -3.004 -0.636 -1.858 1.00 98.19 72 PHE A C 1
ATOM 580 O O . PHE A 1 72 ? -2.315 -0.508 -2.873 1.00 98.19 72 PHE A O 1
ATOM 587 N N . ALA A 1 73 ? -2.543 -1.231 -0.754 1.00 98.19 73 ALA A N 1
ATOM 588 C CA . ALA A 1 73 ? -1.185 -1.746 -0.642 1.00 98.19 73 ALA A CA 1
ATOM 589 C C . ALA A 1 73 ? -0.942 -2.909 -1.612 1.00 98.19 73 ALA A C 1
ATOM 591 O O . ALA A 1 73 ? 0.063 -2.906 -2.322 1.00 98.19 73 ALA A O 1
ATOM 592 N N . ILE A 1 74 ? -1.876 -3.864 -1.685 1.00 97.81 74 ILE A N 1
ATOM 593 C CA . ILE A 1 74 ? -1.797 -5.015 -2.594 1.00 97.81 74 ILE A CA 1
ATOM 594 C C . ILE A 1 74 ? -1.823 -4.546 -4.049 1.00 97.81 74 ILE A C 1
ATOM 596 O O . ILE A 1 74 ? -0.958 -4.928 -4.840 1.00 97.81 74 ILE A O 1
ATOM 600 N N . HIS A 1 75 ? -2.791 -3.702 -4.406 1.00 98.19 75 HIS A N 1
ATOM 601 C CA . HIS A 1 75 ? -2.961 -3.248 -5.779 1.00 98.19 75 HIS A CA 1
ATOM 602 C C . HIS A 1 75 ? -1.760 -2.426 -6.255 1.00 98.19 75 HIS A C 1
ATOM 604 O O . HIS A 1 75 ? -1.142 -2.766 -7.263 1.00 98.19 75 HIS A O 1
ATOM 610 N N . SER A 1 76 ? -1.356 -1.420 -5.474 1.00 98.06 76 SER A N 1
ATOM 611 C CA . SER A 1 76 ? -0.209 -0.570 -5.809 1.00 98.06 76 SER A CA 1
ATOM 612 C C . SER A 1 76 ? 1.095 -1.366 -5.868 1.00 98.06 76 SER A C 1
ATOM 614 O O . SER A 1 76 ? 1.956 -1.076 -6.694 1.00 98.06 76 SER A O 1
ATOM 616 N N . SER A 1 77 ? 1.257 -2.384 -5.012 1.00 98.00 77 SER A N 1
ATOM 617 C CA . SER A 1 77 ? 2.414 -3.279 -5.077 1.00 98.00 77 SER A CA 1
ATOM 618 C C . SER A 1 77 ? 2.464 -4.027 -6.409 1.00 98.00 77 SER A C 1
ATOM 620 O O . SER A 1 77 ? 3.521 -4.075 -7.032 1.00 98.00 77 SER A O 1
ATOM 622 N N . ASN A 1 78 ? 1.339 -4.581 -6.864 1.00 97.69 78 ASN A N 1
ATOM 623 C CA . ASN A 1 78 ? 1.277 -5.314 -8.129 1.00 97.69 78 ASN A CA 1
ATOM 624 C C . ASN A 1 78 ? 1.558 -4.402 -9.330 1.00 97.69 78 ASN A C 1
ATOM 626 O O . ASN A 1 78 ? 2.351 -4.761 -10.201 1.00 97.69 78 ASN A O 1
ATOM 630 N N . GLU A 1 79 ? 0.952 -3.211 -9.360 1.00 97.88 79 GLU A N 1
ATOM 631 C CA . GLU A 1 79 ? 1.177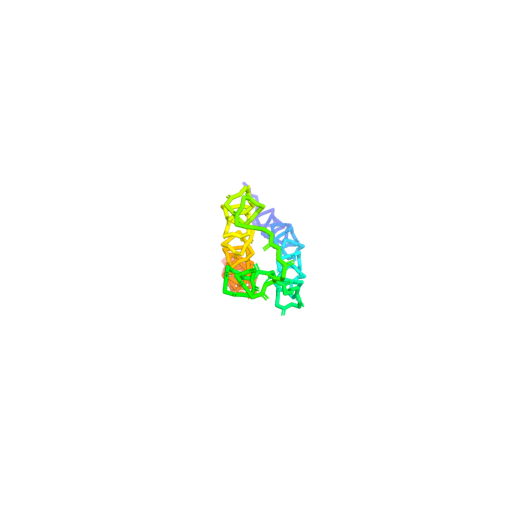 -2.235 -10.431 1.00 97.88 79 GLU A CA 1
ATOM 632 C C . GLU A 1 79 ? 2.633 -1.760 -10.484 1.00 97.88 79 GLU A C 1
ATOM 634 O O . GLU A 1 79 ? 3.216 -1.668 -11.565 1.00 97.88 79 GLU A O 1
ATOM 639 N N . LEU A 1 80 ? 3.255 -1.504 -9.327 1.00 97.75 80 LEU A N 1
ATOM 640 C CA . LEU A 1 80 ? 4.675 -1.162 -9.276 1.00 97.75 80 LEU A CA 1
ATOM 641 C C . LEU A 1 80 ? 5.561 -2.319 -9.722 1.00 97.75 80 LEU A C 1
ATOM 643 O O . LEU A 1 80 ? 6.538 -2.074 -10.425 1.00 97.75 80 LEU A O 1
ATOM 647 N N . GLY A 1 81 ? 5.229 -3.556 -9.349 1.00 97.56 81 GLY A N 1
ATOM 648 C CA . GLY A 1 81 ? 5.935 -4.742 -9.826 1.00 97.56 81 GLY A CA 1
ATOM 649 C C . GLY A 1 81 ? 5.984 -4.787 -11.354 1.00 97.56 81 GLY A C 1
ATOM 650 O O . GLY A 1 81 ? 7.072 -4.856 -11.924 1.00 97.56 81 GLY A O 1
ATOM 651 N N . TYR A 1 82 ? 4.828 -4.637 -12.005 1.00 97.69 82 TYR A N 1
ATOM 652 C CA . TYR A 1 82 ? 4.738 -4.552 -13.466 1.00 97.69 82 TYR A CA 1
ATOM 653 C C . TYR A 1 82 ? 5.549 -3.376 -14.032 1.00 97.69 82 TYR A C 1
ATOM 655 O O . TYR A 1 82 ? 6.343 -3.536 -14.958 1.00 97.69 82 TYR A O 1
ATOM 663 N N . LEU A 1 83 ? 5.394 -2.180 -13.456 1.00 97.62 83 LEU A N 1
ATOM 664 C CA . LEU A 1 83 ? 6.092 -0.987 -13.933 1.00 97.62 83 LEU A CA 1
ATOM 665 C C . LEU A 1 83 ? 7.621 -1.148 -13.886 1.00 97.62 83 LEU A C 1
ATOM 667 O O . LEU A 1 83 ? 8.309 -0.729 -14.814 1.00 97.62 83 LEU A O 1
ATOM 671 N N . ILE A 1 84 ? 8.150 -1.726 -12.806 1.00 96.19 84 ILE A N 1
ATOM 672 C CA . ILE A 1 84 ? 9.593 -1.834 -12.558 1.00 96.19 84 ILE A CA 1
ATOM 673 C C . ILE A 1 84 ? 10.222 -2.953 -13.382 1.00 96.19 84 ILE A C 1
ATOM 675 O O . ILE A 1 84 ? 11.268 -2.729 -13.987 1.00 96.19 84 ILE A O 1
ATOM 679 N N . TYR A 1 85 ? 9.627 -4.147 -13.356 1.00 94.50 85 TYR A N 1
ATOM 680 C CA . TYR A 1 85 ? 10.264 -5.345 -13.903 1.00 94.50 85 TYR A CA 1
ATOM 681 C C . TYR A 1 85 ? 9.931 -5.590 -15.372 1.00 94.50 85 TYR A C 1
ATOM 683 O O . TYR A 1 85 ? 10.759 -6.174 -16.066 1.00 94.50 85 TYR A O 1
ATOM 691 N N . ASP A 1 86 ? 8.784 -5.096 -15.844 1.00 96.69 86 ASP A N 1
ATOM 692 C CA . ASP A 1 86 ? 8.360 -5.271 -17.232 1.00 96.69 86 ASP A CA 1
ATOM 693 C C . ASP A 1 86 ? 8.508 -3.948 -17.995 1.00 96.69 86 ASP A C 1
ATOM 695 O O . ASP A 1 86 ? 9.410 -3.786 -18.815 1.00 96.69 86 ASP A O 1
ATOM 699 N N . ALA A 1 87 ? 7.680 -2.947 -17.679 1.00 97.12 87 ALA A N 1
ATOM 700 C CA . ALA A 1 87 ? 7.550 -1.760 -18.526 1.00 97.12 87 ALA A CA 1
ATOM 701 C C . ALA A 1 87 ? 8.839 -0.917 -18.623 1.00 97.12 87 ALA A C 1
ATOM 703 O O . ALA A 1 87 ? 9.221 -0.485 -19.713 1.00 97.12 87 ALA A O 1
ATOM 704 N N . LEU A 1 88 ? 9.526 -0.657 -17.503 1.00 96.31 88 LEU A N 1
ATOM 705 C CA . LEU A 1 88 ? 10.783 0.103 -17.524 1.00 96.31 88 LEU A CA 1
ATOM 706 C C . LEU A 1 88 ? 11.929 -0.679 -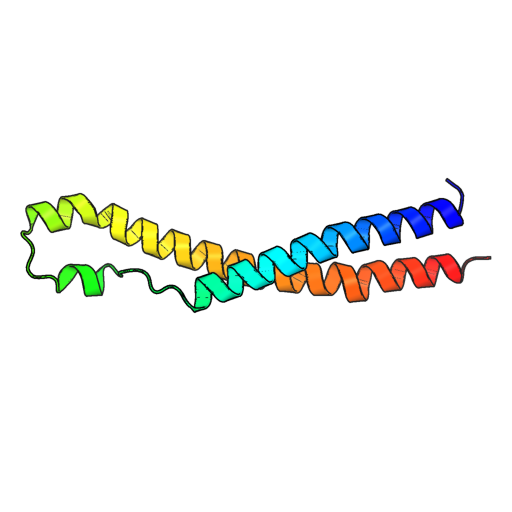18.171 1.00 96.31 88 LEU A C 1
ATOM 708 O O . LEU A 1 88 ? 12.754 -0.077 -18.866 1.00 96.31 88 LEU A O 1
ATOM 712 N N . GLU A 1 89 ? 11.974 -1.998 -17.979 1.00 94.88 89 GLU A N 1
ATOM 713 C CA . GLU A 1 89 ? 13.003 -2.847 -18.578 1.00 94.88 89 GLU A CA 1
ATOM 714 C C . GLU A 1 89 ? 12.839 -2.907 -20.101 1.00 94.88 89 GLU A C 1
ATOM 716 O O . GLU A 1 89 ? 13.808 -2.688 -20.830 1.00 94.88 89 GLU A O 1
ATOM 721 N N . GLU A 1 90 ? 11.605 -3.057 -20.595 1.00 96.62 90 GLU A N 1
ATOM 722 C CA . GLU A 1 90 ? 11.287 -3.016 -22.026 1.00 96.62 90 GLU A CA 1
ATOM 723 C C . GLU A 1 90 ? 11.730 -1.701 -22.684 1.00 96.62 90 GLU A C 1
ATOM 725 O O . GLU A 1 90 ? 12.359 -1.708 -23.748 1.00 96.62 90 GLU A O 1
ATOM 730 N N . VAL A 1 91 ? 11.449 -0.558 -22.046 1.00 95.56 91 VAL A N 1
ATOM 731 C CA . VAL A 1 91 ? 11.870 0.759 -22.554 1.00 95.56 91 VAL A CA 1
ATOM 732 C C . VAL A 1 91 ? 13.394 0.868 -22.583 1.00 95.56 91 VAL A C 1
ATOM 734 O O . VAL A 1 91 ? 13.961 1.338 -23.575 1.00 95.56 91 VAL A O 1
ATOM 737 N N . LYS A 1 92 ? 14.074 0.419 -21.522 1.00 94.44 92 LYS A N 1
ATOM 738 C CA . LYS A 1 92 ? 15.539 0.434 -21.444 1.00 94.44 92 LYS A CA 1
ATOM 739 C C . LYS A 1 92 ? 16.156 -0.414 -22.558 1.00 94.44 92 LYS A C 1
ATOM 741 O O . LYS A 1 92 ? 17.046 0.062 -23.267 1.00 94.44 92 LYS A O 1
ATOM 746 N N . GLU A 1 93 ? 15.658 -1.630 -22.762 1.00 94.88 93 GLU A N 1
ATOM 747 C CA . GLU A 1 93 ? 16.113 -2.516 -23.833 1.00 94.88 93 GLU A CA 1
ATOM 748 C C . GLU A 1 93 ? 15.871 -1.927 -25.227 1.00 94.88 93 GLU A C 1
ATOM 750 O O . GLU A 1 93 ? 16.739 -2.008 -26.102 1.00 94.88 93 GLU A O 1
ATOM 755 N N . ALA A 1 94 ? 14.694 -1.340 -25.458 1.00 95.81 94 ALA A N 1
ATOM 756 C CA . ALA A 1 94 ? 14.361 -0.715 -26.731 1.00 95.81 94 ALA A CA 1
ATOM 757 C C . ALA A 1 94 ? 15.326 0.437 -27.046 1.00 95.81 94 ALA A C 1
ATOM 759 O O . ALA A 1 94 ? 15.865 0.501 -28.152 1.00 95.81 94 ALA A O 1
ATOM 760 N N . LEU A 1 95 ? 15.622 1.296 -26.064 1.00 94.25 95 LEU A N 1
ATOM 761 C CA . LEU A 1 95 ? 16.585 2.392 -26.209 1.00 94.25 95 LEU A CA 1
ATOM 762 C C . LEU A 1 95 ? 18.001 1.890 -26.508 1.00 94.25 95 LEU A C 1
ATOM 764 O O . LEU A 1 95 ? 18.702 2.463 -27.345 1.00 94.25 95 LEU A O 1
ATOM 768 N N . GLN A 1 96 ? 18.435 0.803 -25.869 1.00 91.94 96 GLN A N 1
ATOM 769 C CA . GLN A 1 96 ? 19.747 0.210 -26.136 1.00 91.94 96 GLN A CA 1
ATOM 770 C C . GLN A 1 96 ? 19.883 -0.268 -27.589 1.00 91.94 96 GLN A C 1
ATOM 772 O O . GLN A 1 96 ? 20.959 -0.117 -28.172 1.00 91.94 96 GLN A O 1
ATOM 777 N N . LYS A 1 97 ? 18.792 -0.763 -28.191 1.00 94.25 97 LYS A N 1
ATOM 778 C CA . LYS A 1 97 ? 18.734 -1.271 -29.575 1.00 94.25 97 LYS A CA 1
ATOM 779 C C . LYS A 1 97 ? 18.711 -0.163 -30.645 1.00 94.25 97 LYS A C 1
ATOM 781 O O . LYS A 1 97 ? 18.975 -0.455 -31.812 1.00 94.25 97 LYS A O 1
ATOM 786 N N . ILE A 1 98 ? 18.429 1.092 -30.281 1.00 90.12 98 ILE A N 1
ATOM 787 C CA . ILE A 1 98 ? 18.464 2.234 -31.211 1.00 90.12 98 ILE A CA 1
ATOM 788 C C . ILE A 1 98 ? 19.922 2.600 -31.533 1.00 90.12 98 ILE A C 1
ATOM 790 O O . ILE A 1 98 ? 20.747 2.767 -30.624 1.00 90.12 98 ILE A O 1
ATOM 794 N N . LYS A 1 99 ? 20.215 2.694 -32.838 1.00 73.12 99 LYS A N 1
ATOM 795 C CA . LYS A 1 99 ? 21.522 3.067 -33.399 1.00 73.12 99 LYS A CA 1
ATOM 796 C C . LYS A 1 99 ? 21.796 4.557 -33.275 1.00 73.12 99 LYS A C 1
ATOM 798 O O . LYS A 1 99 ? 20.873 5.339 -33.587 1.00 73.12 99 LYS A O 1
#

Sequence (99 aa):
MDKSEIIKSIEEIGQRLASLHVSLQILATHCTTIQTLSTDEFKTLKITEEELLKYWDKVRNGKNLHLLTEDFAIHSSNELGYLIYDALEEVKEALQKIK